Protein AF-A0A0Q4F2R4-F1 (afdb_monomer_lite)

Structure (mmCIF, N/CA/C/O backbone):
data_AF-A0A0Q4F2R4-F1
#
_entry.id   AF-A0A0Q4F2R4-F1
#
loop_
_atom_site.group_PDB
_atom_site.id
_atom_site.type_symbol
_atom_site.label_atom_id
_atom_site.label_alt_id
_atom_site.label_comp_id
_atom_site.label_asym_id
_atom_site.label_entity_id
_atom_site.label_seq_id
_atom_site.pdbx_PDB_ins_code
_atom_site.Cartn_x
_atom_site.Cartn_y
_atom_site.Cartn_z
_atom_site.occupancy
_atom_site.B_iso_or_equiv
_atom_site.auth_seq_id
_atom_site.auth_comp_id
_atom_site.auth_asym_id
_atom_site.auth_atom_id
_atom_site.pdbx_PDB_model_num
ATOM 1 N N . MET A 1 1 ? 34.083 5.318 -54.965 1.00 63.53 1 MET A N 1
ATOM 2 C CA . MET A 1 1 ? 32.713 5.787 -54.646 1.00 63.53 1 MET A CA 1
ATOM 3 C C . MET A 1 1 ? 32.750 7.304 -54.661 1.00 63.53 1 MET A C 1
ATOM 5 O O . MET A 1 1 ? 33.749 7.832 -54.180 1.00 63.53 1 MET A O 1
ATOM 9 N N . PRO A 1 2 ? 31.751 7.998 -55.228 1.00 86.75 2 PRO A N 1
ATOM 10 C CA . PRO A 1 2 ? 31.717 9.455 -55.167 1.00 86.75 2 PRO A CA 1
ATOM 11 C C . PRO A 1 2 ? 31.667 9.904 -53.693 1.00 86.75 2 PRO A C 1
ATOM 13 O O . PRO A 1 2 ? 31.012 9.236 -52.886 1.00 86.75 2 PRO A O 1
ATOM 16 N N . PRO A 1 3 ? 32.365 10.989 -53.318 1.00 86.38 3 PRO A N 1
ATOM 17 C CA . PRO A 1 3 ? 32.503 11.421 -51.922 1.00 86.38 3 PRO A CA 1
ATOM 18 C C . PRO A 1 3 ? 31.151 11.697 -51.243 1.00 86.38 3 PRO A C 1
ATOM 20 O O . PRO A 1 3 ? 30.982 11.429 -50.056 1.00 86.38 3 PRO A O 1
ATOM 23 N N . GLU A 1 4 ? 30.157 12.133 -52.015 1.00 89.00 4 GLU A N 1
ATOM 24 C CA . GLU A 1 4 ? 28.784 12.372 -51.559 1.00 89.00 4 GLU A CA 1
ATOM 25 C C . GLU A 1 4 ? 28.090 11.089 -51.070 1.00 89.00 4 GLU A C 1
ATOM 27 O O . GLU A 1 4 ? 27.421 11.090 -50.037 1.00 89.00 4 GLU A O 1
ATOM 32 N N . ALA A 1 5 ? 28.307 9.959 -51.754 1.00 89.56 5 ALA A N 1
ATOM 33 C CA . ALA A 1 5 ? 27.695 8.682 -51.385 1.00 89.56 5 ALA A CA 1
ATOM 34 C C . ALA A 1 5 ? 28.261 8.117 -50.071 1.00 89.56 5 ALA A C 1
ATOM 36 O O . ALA A 1 5 ? 27.532 7.492 -49.301 1.00 89.56 5 ALA A O 1
ATOM 37 N N . ALA A 1 6 ? 29.545 8.359 -49.788 1.00 89.81 6 ALA A N 1
ATOM 38 C CA . ALA A 1 6 ? 30.178 7.919 -48.545 1.00 89.81 6 ALA A CA 1
ATOM 39 C C . ALA A 1 6 ? 29.623 8.668 -47.320 1.00 89.81 6 ALA A C 1
ATOM 41 O O . ALA A 1 6 ? 29.387 8.060 -46.275 1.00 89.81 6 ALA A O 1
ATOM 42 N N . LEU A 1 7 ? 29.359 9.971 -47.464 1.00 90.69 7 LEU A N 1
ATOM 43 C CA . LEU A 1 7 ? 28.786 10.802 -46.404 1.00 90.69 7 LEU A CA 1
ATOM 44 C C . LEU A 1 7 ? 27.351 10.358 -46.074 1.00 90.69 7 LEU A C 1
ATOM 46 O O . LEU A 1 7 ? 27.026 10.129 -44.908 1.00 90.69 7 LEU A O 1
ATOM 50 N N . ILE A 1 8 ? 26.517 10.147 -47.098 1.00 92.88 8 ILE A N 1
ATOM 51 C CA . ILE A 1 8 ? 25.132 9.674 -46.933 1.00 92.88 8 ILE A CA 1
ATOM 52 C C . ILE A 1 8 ? 25.097 8.311 -46.231 1.00 92.88 8 ILE A C 1
ATOM 54 O O . ILE A 1 8 ? 24.344 8.125 -45.273 1.00 92.88 8 ILE A O 1
ATOM 58 N N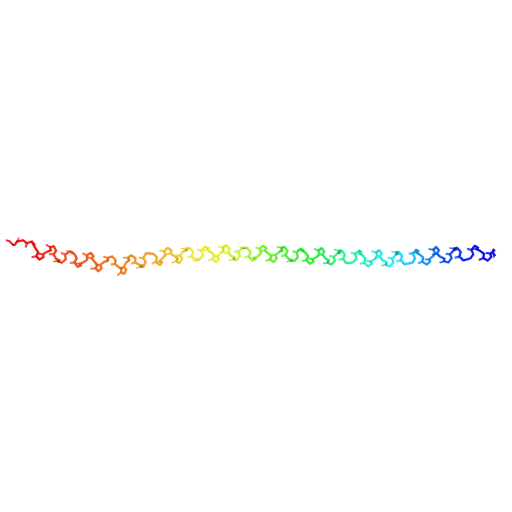 . LEU A 1 9 ? 25.945 7.371 -46.659 1.00 93.31 9 LEU A N 1
ATOM 59 C CA . LEU A 1 9 ? 26.030 6.049 -46.040 1.00 93.31 9 LEU A CA 1
ATOM 60 C C . LEU A 1 9 ? 26.434 6.142 -44.559 1.00 93.31 9 LEU A C 1
ATOM 62 O O . LEU A 1 9 ? 25.838 5.469 -43.720 1.00 93.31 9 LEU A O 1
ATOM 66 N N . GLY A 1 10 ? 27.391 7.011 -44.222 1.00 94.19 10 GLY A N 1
ATOM 67 C CA . GLY A 1 10 ? 27.813 7.247 -42.840 1.00 94.19 10 GLY A CA 1
ATOM 68 C C . GLY A 1 10 ? 26.685 7.771 -41.945 1.00 94.19 10 GLY A C 1
ATOM 69 O O . GLY A 1 10 ? 26.507 7.278 -40.830 1.00 94.19 10 GLY A O 1
ATOM 70 N N . ILE A 1 11 ? 25.873 8.711 -42.442 1.00 95.88 11 ILE A N 1
ATOM 71 C CA . ILE A 1 11 ? 24.707 9.233 -41.708 1.00 95.88 11 ILE A CA 1
ATOM 72 C C . ILE A 1 11 ? 23.664 8.134 -41.489 1.00 95.88 11 ILE A C 1
ATOM 74 O O . ILE A 1 11 ? 23.142 7.991 -40.381 1.00 95.88 11 ILE A O 1
ATOM 78 N N . ILE A 1 12 ? 23.368 7.334 -42.514 1.00 96.19 12 ILE A N 1
ATOM 79 C CA . ILE A 1 12 ? 22.400 6.233 -42.410 1.00 96.19 12 ILE A CA 1
ATOM 80 C C . ILE A 1 12 ? 22.867 5.207 -41.372 1.00 96.19 12 ILE A C 1
ATOM 82 O O . ILE A 1 12 ? 22.100 4.807 -40.499 1.00 96.19 12 ILE A O 1
ATOM 86 N N . VAL A 1 13 ? 24.142 4.821 -41.406 1.00 96.69 13 VAL A N 1
ATOM 87 C CA . VAL A 1 13 ? 24.699 3.867 -40.439 1.00 96.69 13 VAL A CA 1
ATOM 88 C C . VAL A 1 13 ? 24.697 4.448 -39.022 1.00 96.69 13 VAL A C 1
ATOM 90 O O . VAL A 1 13 ? 24.286 3.763 -38.087 1.00 96.69 13 VAL A O 1
ATOM 93 N N . GLY A 1 14 ? 25.084 5.715 -38.845 1.00 95.88 14 GLY A N 1
ATOM 94 C CA . GLY A 1 14 ? 25.073 6.37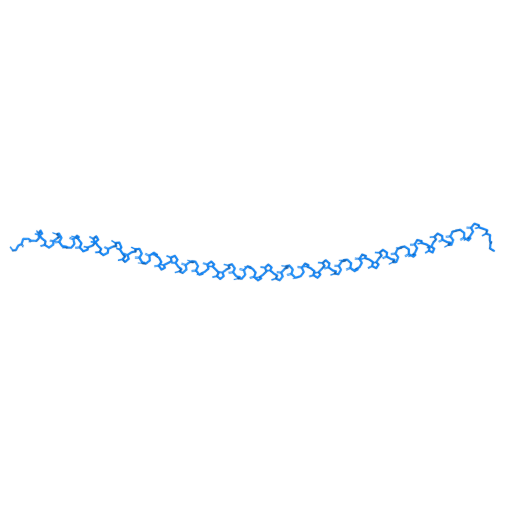9 -37.537 1.00 95.88 14 GLY A CA 1
ATOM 95 C C . GLY A 1 14 ? 23.665 6.540 -36.951 1.00 95.88 14 GLY A C 1
ATOM 96 O O . GLY A 1 14 ? 23.442 6.296 -35.761 1.00 95.88 14 GLY A O 1
ATOM 97 N N . THR A 1 15 ? 22.681 6.890 -37.779 1.00 96.69 15 THR A N 1
ATOM 98 C CA . THR A 1 15 ? 21.273 6.985 -37.358 1.00 96.69 15 THR A CA 1
ATOM 99 C C . THR A 1 15 ? 20.694 5.614 -37.013 1.00 96.69 15 THR A C 1
ATOM 101 O O . THR A 1 15 ? 20.063 5.466 -35.970 1.00 96.69 15 THR A O 1
ATOM 104 N N . LEU A 1 16 ? 20.984 4.572 -37.795 1.00 96.56 16 LEU A N 1
ATOM 105 C CA . LEU A 1 16 ? 20.602 3.199 -37.451 1.00 96.56 16 LEU A CA 1
ATOM 106 C C . LEU A 1 16 ? 21.251 2.735 -36.138 1.00 96.56 16 L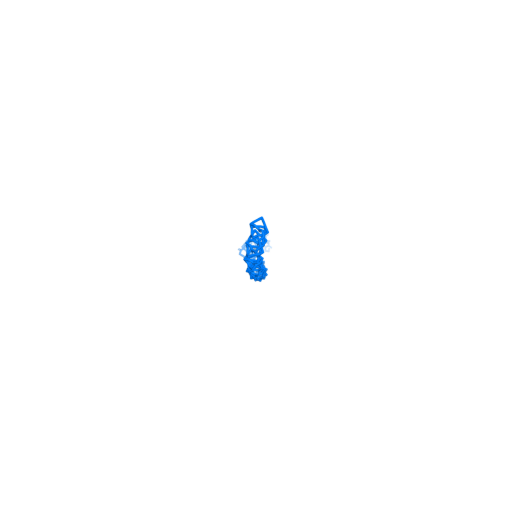EU A C 1
ATOM 108 O O . LEU A 1 16 ? 20.567 2.191 -35.267 1.00 96.56 16 LEU A O 1
ATOM 112 N N . ALA A 1 17 ? 22.544 3.001 -35.945 1.00 96.12 17 ALA A N 1
ATOM 113 C CA . ALA A 1 17 ? 23.254 2.669 -34.712 1.00 96.12 17 ALA A CA 1
ATOM 114 C C . ALA A 1 17 ? 22.631 3.371 -33.492 1.00 96.12 17 ALA A C 1
ATOM 116 O O . ALA A 1 17 ? 22.317 2.728 -32.492 1.00 96.12 17 ALA A O 1
ATOM 117 N N . THR A 1 18 ? 22.356 4.672 -33.581 1.00 95.62 18 THR A N 1
ATOM 118 C CA . THR A 1 18 ? 21.711 5.408 -32.479 1.00 95.62 18 THR A CA 1
ATOM 119 C C . THR A 1 18 ? 20.283 4.933 -32.204 1.00 95.62 18 THR A C 1
ATOM 121 O O . THR A 1 18 ? 19.918 4.758 -31.039 1.00 95.62 18 THR A O 1
ATOM 124 N N . LEU A 1 19 ? 19.484 4.640 -33.235 1.00 96.62 19 LEU A N 1
ATOM 125 C CA . LEU A 1 19 ? 18.124 4.118 -33.068 1.00 96.62 19 LEU A CA 1
ATOM 126 C C . LEU A 1 19 ? 18.106 2.741 -32.399 1.00 96.62 19 LEU A C 1
ATOM 128 O O . LEU A 1 19 ? 17.264 2.499 -31.534 1.00 96.62 19 LEU A O 1
ATOM 132 N N . THR A 1 20 ? 19.039 1.849 -32.743 1.00 95.38 20 THR A N 1
ATOM 133 C CA . THR A 1 20 ? 19.128 0.521 -32.108 1.00 95.38 20 THR A CA 1
ATOM 134 C C . THR A 1 20 ? 19.471 0.624 -30.619 1.00 95.38 20 THR A C 1
ATOM 136 O O . THR A 1 20 ? 18.815 -0.022 -29.796 1.00 95.38 20 THR A O 1
ATOM 139 N N . ILE A 1 21 ? 20.405 1.509 -30.248 1.00 95.38 21 ILE A N 1
ATOM 140 C CA . ILE A 1 21 ? 20.751 1.794 -28.846 1.00 95.38 21 ILE A CA 1
ATOM 141 C C . ILE A 1 21 ? 19.536 2.357 -28.095 1.00 95.38 21 ILE A C 1
ATOM 143 O O . ILE A 1 21 ? 19.186 1.875 -27.014 1.00 95.38 21 ILE A O 1
ATOM 147 N N . GLN A 1 22 ? 18.845 3.341 -28.678 1.00 94.62 22 GLN A N 1
ATOM 148 C CA . GLN A 1 22 ? 17.651 3.937 -28.074 1.00 94.62 22 GLN A CA 1
ATOM 149 C C . GLN A 1 22 ? 16.512 2.922 -27.917 1.00 94.62 22 GLN A C 1
ATOM 151 O O . GLN A 1 22 ? 15.849 2.894 -26.877 1.00 94.62 22 GLN A O 1
ATOM 156 N N . ALA A 1 23 ? 16.282 2.071 -28.918 1.00 94.31 23 ALA A N 1
ATOM 157 C CA . ALA A 1 23 ? 15.258 1.033 -28.875 1.00 94.31 23 ALA A CA 1
ATOM 158 C C . ALA A 1 23 ? 15.544 0.011 -27.768 1.00 94.31 23 ALA A C 1
ATOM 160 O O . ALA A 1 23 ? 14.639 -0.347 -27.008 1.00 94.31 23 ALA A O 1
ATOM 161 N N . PHE A 1 24 ? 16.804 -0.407 -27.622 1.00 94.25 24 PHE A N 1
ATOM 162 C CA . PHE A 1 24 ? 17.220 -1.315 -26.559 1.00 94.25 24 PHE A CA 1
ATOM 163 C C . PHE A 1 24 ? 17.041 -0.688 -25.168 1.00 94.25 24 PHE A C 1
ATOM 165 O O . PHE A 1 24 ? 16.432 -1.301 -24.286 1.00 94.25 24 PHE A O 1
ATOM 172 N N . GLY A 1 25 ? 17.480 0.563 -24.989 1.00 95.12 25 GLY A N 1
ATOM 173 C CA . GLY A 1 25 ? 17.305 1.307 -23.739 1.00 95.12 25 GLY A CA 1
ATOM 174 C C . GLY A 1 25 ? 15.833 1.475 -23.356 1.00 95.12 25 GLY A C 1
ATOM 175 O O . GLY A 1 25 ? 15.435 1.140 -22.238 1.00 95.12 25 GLY A O 1
ATOM 176 N N . ARG A 1 26 ? 14.987 1.898 -24.306 1.00 94.38 26 ARG A N 1
ATOM 177 C CA . ARG A 1 26 ? 13.535 2.038 -24.100 1.00 94.38 26 ARG A CA 1
ATOM 178 C C . ARG A 1 26 ? 12.874 0.708 -23.751 1.00 94.38 26 ARG A C 1
ATOM 180 O O . ARG A 1 26 ? 12.010 0.673 -22.876 1.00 94.38 26 ARG A O 1
ATOM 187 N N . ARG A 1 27 ? 13.272 -0.391 -24.399 1.00 93.25 27 ARG A N 1
ATOM 188 C CA . ARG A 1 27 ? 12.739 -1.727 -24.101 1.00 93.25 27 ARG A CA 1
ATOM 189 C C . ARG A 1 27 ? 13.065 -2.146 -22.669 1.00 93.25 27 ARG A C 1
ATOM 191 O O . ARG A 1 27 ? 12.162 -2.572 -21.953 1.00 93.25 27 ARG A O 1
ATOM 198 N N . LYS A 1 28 ? 14.318 -1.984 -22.234 1.00 94.44 28 LYS A N 1
ATOM 199 C CA . LYS A 1 28 ? 14.742 -2.330 -20.869 1.00 94.44 28 LYS A CA 1
ATOM 200 C C . LYS A 1 28 ? 14.031 -1.469 -19.820 1.00 94.44 28 LYS A C 1
ATOM 202 O O . LYS A 1 28 ? 13.528 -2.012 -18.841 1.00 94.44 28 LYS A O 1
ATOM 207 N N . ALA A 1 29 ? 13.912 -0.162 -20.064 1.00 93.81 29 ALA A N 1
ATOM 208 C CA . ALA A 1 29 ? 13.194 0.751 -19.177 1.00 93.81 29 ALA A CA 1
ATOM 209 C C . ALA A 1 29 ? 11.717 0.356 -19.014 1.00 93.81 29 ALA A C 1
ATOM 211 O O . ALA A 1 29 ? 11.226 0.268 -17.894 1.00 93.81 29 ALA A O 1
ATOM 212 N N . ARG A 1 30 ? 11.018 0.028 -20.111 1.00 93.94 30 ARG A N 1
ATOM 213 C CA . ARG A 1 30 ? 9.617 -0.432 -20.046 1.00 93.94 30 ARG A CA 1
ATOM 214 C C . ARG A 1 30 ? 9.456 -1.717 -19.239 1.00 93.94 30 ARG A C 1
ATOM 216 O O . ARG A 1 30 ? 8.490 -1.839 -18.493 1.00 93.94 30 ARG A O 1
ATOM 223 N N . ILE A 1 31 ? 10.377 -2.670 -19.384 1.00 95.19 31 ILE A N 1
ATOM 224 C CA . ILE A 1 31 ? 10.341 -3.923 -18.617 1.00 95.19 31 ILE A CA 1
ATOM 225 C C . ILE A 1 31 ? 10.540 -3.639 -17.125 1.00 95.19 31 ILE A C 1
ATOM 227 O O . ILE A 1 31 ? 9.779 -4.158 -16.314 1.00 95.19 31 ILE A O 1
ATOM 231 N N . ALA A 1 32 ? 11.506 -2.785 -16.773 1.00 94.06 32 ALA A N 1
ATOM 232 C CA . ALA A 1 32 ? 11.765 -2.405 -15.386 1.00 94.06 32 ALA A CA 1
ATOM 233 C C . ALA A 1 32 ? 10.562 -1.690 -14.750 1.00 94.06 32 ALA A C 1
ATOM 235 O O . ALA A 1 32 ? 10.136 -2.068 -13.664 1.00 94.06 32 ALA A O 1
ATOM 236 N N . VAL A 1 33 ? 9.960 -0.726 -15.455 1.00 95.75 33 VAL A N 1
ATOM 237 C CA . VAL A 1 33 ? 8.750 -0.027 -14.987 1.00 95.75 33 VAL A CA 1
ATOM 238 C C . VAL A 1 33 ? 7.584 -1.000 -14.824 1.00 95.75 33 VAL A C 1
ATOM 240 O O . VAL A 1 33 ? 6.900 -0.975 -13.808 1.00 95.75 33 VAL A O 1
ATOM 243 N N . LYS A 1 34 ? 7.373 -1.910 -15.783 1.00 95.75 34 LYS A N 1
ATOM 244 C CA . LYS A 1 34 ? 6.308 -2.916 -15.676 1.00 95.75 34 LYS A CA 1
ATOM 245 C C . LYS A 1 34 ? 6.523 -3.853 -14.484 1.00 95.75 34 LYS A C 1
ATOM 247 O O . LYS A 1 34 ? 5.550 -4.212 -13.833 1.00 95.75 34 LYS A O 1
ATOM 252 N N . ALA A 1 35 ? 7.761 -4.260 -14.209 1.00 93.75 35 ALA A N 1
ATOM 253 C CA . ALA A 1 35 ? 8.078 -5.076 -13.039 1.00 93.75 35 ALA A CA 1
ATOM 254 C C . ALA A 1 35 ? 7.801 -4.312 -11.735 1.00 93.75 35 ALA A C 1
ATOM 256 O O . ALA A 1 35 ? 7.049 -4.808 -10.903 1.00 93.75 35 ALA A O 1
ATOM 257 N N . ALA A 1 36 ? 8.295 -3.075 -11.619 1.00 94.50 36 ALA A N 1
ATOM 258 C CA . ALA A 1 36 ? 8.056 -2.221 -10.457 1.00 94.50 36 ALA A CA 1
ATOM 259 C C . ALA A 1 36 ? 6.558 -1.979 -10.201 1.00 94.50 36 ALA A C 1
ATOM 261 O O . ALA A 1 36 ? 6.109 -2.057 -9.062 1.00 94.50 36 ALA A O 1
ATOM 262 N N . ASN A 1 37 ? 5.766 -1.759 -11.257 1.00 95.75 37 ASN A N 1
ATOM 263 C CA . ASN A 1 37 ? 4.316 -1.598 -11.128 1.00 95.75 37 ASN A CA 1
ATOM 264 C C . ASN A 1 37 ? 3.641 -2.867 -10.591 1.00 95.75 37 ASN A C 1
ATOM 266 O O . ASN A 1 37 ? 2.780 -2.769 -9.727 1.00 95.75 37 ASN A O 1
ATOM 270 N N . ARG A 1 38 ? 4.053 -4.059 -11.044 1.00 95.19 38 ARG A N 1
ATOM 271 C CA . ARG A 1 38 ? 3.504 -5.326 -10.525 1.00 95.19 38 ARG A CA 1
ATOM 272 C C . ARG A 1 38 ? 3.832 -5.537 -9.048 1.00 95.19 38 ARG A C 1
ATOM 274 O O . ARG A 1 38 ? 2.993 -6.039 -8.303 1.00 95.19 38 ARG A O 1
ATOM 281 N N . ASP A 1 39 ? 5.036 -5.164 -8.628 1.00 94.81 39 ASP A N 1
ATOM 282 C CA . ASP A 1 39 ? 5.438 -5.254 -7.222 1.00 94.81 39 ASP A CA 1
ATOM 283 C C . ASP A 1 39 ? 4.674 -4.241 -6.355 1.00 94.81 39 ASP A C 1
ATOM 285 O O . ASP A 1 39 ? 4.251 -4.568 -5.241 1.00 94.81 39 ASP A O 1
ATOM 289 N N . ALA A 1 40 ? 4.424 -3.039 -6.884 1.00 95.81 40 ALA A N 1
ATOM 290 C CA . ALA A 1 40 ? 3.587 -2.032 -6.241 1.00 95.81 40 ALA A CA 1
ATOM 291 C C . ALA A 1 40 ? 2.128 -2.502 -6.104 1.00 95.81 40 ALA A C 1
ATOM 293 O O . ALA A 1 40 ? 1.578 -2.441 -5.009 1.00 95.81 40 ALA A O 1
ATOM 294 N N . GLU A 1 41 ? 1.528 -3.046 -7.166 1.00 96.44 41 GLU A N 1
ATOM 295 C CA . GLU A 1 41 ? 0.175 -3.624 -7.146 1.00 96.44 41 GLU A CA 1
ATOM 296 C C . GLU A 1 41 ? 0.048 -4.737 -6.096 1.00 96.44 41 GLU A C 1
ATOM 298 O O . GLU A 1 41 ? -0.907 -4.759 -5.321 1.00 96.44 41 GLU A O 1
ATOM 303 N N . ARG A 1 42 ? 1.039 -5.637 -6.010 1.00 94.75 42 ARG A N 1
ATOM 304 C CA . ARG A 1 42 ? 1.063 -6.683 -4.978 1.00 94.75 42 ARG A CA 1
ATOM 305 C C . ARG A 1 42 ? 1.152 -6.087 -3.573 1.00 94.75 42 ARG A C 1
ATOM 307 O O . ARG A 1 42 ? 0.476 -6.570 -2.671 1.00 94.75 42 ARG A O 1
ATOM 314 N N . SER A 1 43 ? 1.985 -5.067 -3.384 1.00 95.25 43 SER A N 1
ATOM 315 C CA . SER A 1 43 ? 2.153 -4.406 -2.085 1.00 95.25 43 SER A CA 1
ATOM 316 C C . SER A 1 43 ?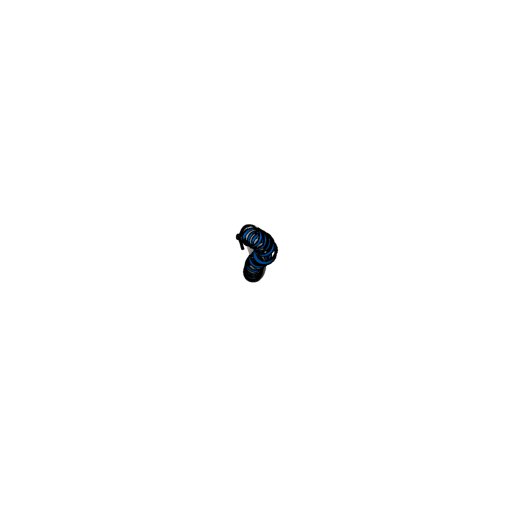 0.867 -3.707 -1.642 1.00 95.25 43 SER A C 1
ATOM 318 O O . SER A 1 43 ? 0.487 -3.824 -0.482 1.00 95.25 43 SER A O 1
ATOM 320 N N . ILE A 1 44 ? 0.164 -3.048 -2.569 1.00 97.00 44 ILE A N 1
ATOM 321 C CA . ILE A 1 44 ? -1.144 -2.429 -2.317 1.00 97.00 44 ILE A CA 1
ATOM 322 C C . ILE A 1 44 ? -2.157 -3.491 -1.884 1.00 97.00 44 ILE A C 1
ATOM 324 O O . ILE A 1 44 ? -2.755 -3.352 -0.825 1.00 97.00 44 ILE A O 1
ATOM 328 N N . ALA A 1 45 ? -2.273 -4.597 -2.625 1.00 96.50 45 ALA A N 1
ATOM 329 C CA . ALA A 1 45 ? -3.199 -5.674 -2.272 1.00 96.50 45 ALA A CA 1
ATOM 330 C C . ALA A 1 45 ? -2.922 -6.273 -0.877 1.00 96.50 45 ALA A C 1
ATOM 332 O O . ALA A 1 45 ? -3.853 -6.599 -0.141 1.00 96.50 45 ALA A O 1
ATOM 333 N N . LEU A 1 46 ? -1.647 -6.401 -0.489 1.00 97.19 46 LEU A N 1
ATOM 334 C CA . LEU A 1 46 ? -1.276 -6.848 0.856 1.00 97.19 46 LEU A CA 1
ATOM 335 C C . LEU A 1 46 ? -1.694 -5.829 1.923 1.00 97.19 46 LEU A C 1
ATOM 337 O O . LEU A 1 46 ? -2.306 -6.214 2.918 1.00 97.19 46 LEU A O 1
ATOM 341 N N . LEU A 1 47 ? -1.410 -4.543 1.704 1.00 97.00 47 LEU A N 1
ATOM 342 C CA . LEU A 1 47 ? -1.791 -3.471 2.625 1.00 97.00 47 LEU A CA 1
ATOM 343 C C . LEU A 1 47 ? -3.310 -3.362 2.786 1.00 97.00 47 LEU A C 1
ATOM 345 O O . LEU A 1 47 ? -3.782 -3.194 3.908 1.00 97.00 47 LEU A O 1
ATOM 349 N N . ASP A 1 48 ? -4.074 -3.523 1.707 1.00 96.75 48 ASP A N 1
ATOM 350 C CA . ASP A 1 48 ? -5.538 -3.531 1.755 1.00 96.75 48 ASP A CA 1
ATOM 351 C C . ASP A 1 48 ? -6.057 -4.700 2.600 1.00 96.75 48 ASP A C 1
ATOM 353 O O . ASP A 1 48 ? -6.876 -4.495 3.498 1.00 96.75 48 ASP A O 1
ATOM 357 N N . SER A 1 49 ? -5.507 -5.905 2.406 1.00 96.62 49 SER A N 1
ATOM 358 C CA . SER A 1 49 ? -5.873 -7.075 3.217 1.00 96.62 49 SER A CA 1
ATOM 359 C C . SER A 1 49 ? -5.520 -6.898 4.702 1.00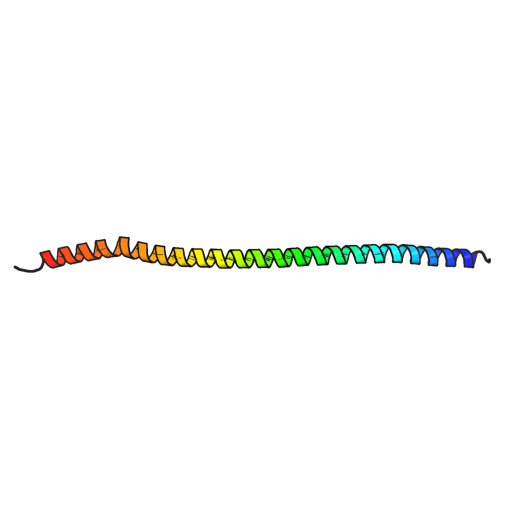 96.62 49 SER A C 1
ATOM 361 O O . SER A 1 49 ? -6.270 -7.306 5.594 1.00 96.62 49 SER A O 1
ATOM 363 N N . GLU A 1 50 ? -4.388 -6.251 4.999 1.00 97.12 50 GLU A N 1
ATOM 364 C CA . GLU A 1 50 ? -4.010 -5.928 6.371 1.00 97.12 50 GLU A CA 1
ATOM 365 C C . GLU A 1 50 ? -4.935 -4.883 6.987 1.00 97.12 50 GLU A C 1
ATOM 367 O O . GLU A 1 50 ? -5.301 -5.021 8.157 1.00 97.12 50 GLU A O 1
ATOM 372 N N . ASN A 1 51 ? -5.308 -3.855 6.226 1.00 97.69 51 ASN A N 1
ATOM 373 C CA . ASN A 1 51 ? -6.230 -2.822 6.673 1.00 97.69 51 ASN A CA 1
ATOM 374 C C . ASN A 1 51 ? -7.605 -3.412 6.975 1.00 97.69 51 ASN A C 1
ATOM 376 O O . ASN A 1 51 ? -8.127 -3.165 8.057 1.00 97.69 51 ASN A O 1
ATOM 380 N N . GLU A 1 52 ? -8.148 -4.259 6.103 1.00 96.69 52 GLU A N 1
ATOM 381 C CA . GLU A 1 52 ? -9.419 -4.948 6.345 1.00 96.69 52 GLU A CA 1
ATOM 382 C C . GLU A 1 52 ? -9.371 -5.780 7.638 1.00 96.69 52 GLU A C 1
ATOM 384 O O . GLU A 1 52 ? -10.252 -5.680 8.498 1.00 96.69 52 GLU A O 1
ATOM 389 N N . ARG A 1 53 ? -8.278 -6.529 7.852 1.00 96.19 53 ARG A N 1
ATOM 390 C CA . ARG A 1 53 ? -8.071 -7.291 9.092 1.00 96.19 53 ARG A CA 1
ATOM 391 C C . ARG A 1 53 ? -8.016 -6.389 10.325 1.00 96.19 53 ARG A C 1
ATOM 393 O O . ARG A 1 53 ? -8.593 -6.744 11.356 1.00 96.19 53 ARG A O 1
ATOM 400 N N . ARG A 1 54 ? -7.294 -5.266 10.255 1.00 94.88 54 ARG A N 1
ATOM 401 C CA . ARG A 1 54 ? -7.161 -4.304 11.364 1.00 94.88 54 ARG A CA 1
ATOM 402 C C . ARG A 1 54 ? -8.497 -3.640 11.676 1.00 94.88 54 ARG A C 1
ATOM 404 O O . ARG A 1 54 ? -8.870 -3.598 12.844 1.00 94.88 54 ARG A O 1
ATOM 411 N N . THR A 1 55 ? -9.238 -3.207 10.662 1.00 96.75 55 THR A N 1
ATOM 412 C CA . THR A 1 55 ? -10.580 -2.633 10.818 1.00 96.75 55 THR A CA 1
ATOM 413 C C . THR A 1 55 ? -11.515 -3.628 11.499 1.00 96.75 55 THR A C 1
ATOM 415 O O . THR A 1 55 ? -12.070 -3.314 12.544 1.00 96.75 55 THR A O 1
ATOM 418 N N . GLY A 1 56 ? -11.563 -4.885 11.044 1.00 96.50 56 GLY A N 1
ATOM 419 C CA . GLY A 1 56 ? -12.384 -5.902 11.710 1.00 96.50 56 GLY A CA 1
ATOM 420 C C . GLY A 1 56 ? -11.942 -6.225 13.148 1.00 96.50 56 GLY A C 1
ATOM 421 O O . GLY A 1 56 ? -12.753 -6.637 13.977 1.00 96.50 56 GLY A O 1
ATOM 422 N N . GLN A 1 57 ? -10.656 -6.060 13.484 1.00 96.69 57 GLN A N 1
ATOM 423 C CA . GLN A 1 57 ? -10.193 -6.147 14.876 1.00 96.69 57 GLN A CA 1
ATOM 424 C C . GLN A 1 57 ? -10.683 -4.962 15.709 1.00 96.69 57 GLN A C 1
ATOM 426 O O . GLN A 1 57 ? -11.102 -5.170 16.847 1.00 96.69 57 GLN A O 1
ATOM 431 N N . ILE A 1 58 ? -10.641 -3.755 15.147 1.00 97.62 58 ILE A N 1
ATOM 432 C CA . ILE A 1 58 ? -11.145 -2.538 15.780 1.00 97.62 58 ILE A CA 1
ATOM 433 C C . ILE A 1 58 ? -12.649 -2.661 16.043 1.00 97.62 58 ILE A C 1
ATOM 435 O O . ILE A 1 58 ? -13.064 -2.412 17.170 1.00 97.62 58 ILE A O 1
ATOM 439 N N . ASP A 1 59 ? -13.441 -3.131 15.080 1.00 96.75 59 ASP A N 1
ATOM 440 C CA . ASP A 1 59 ? -14.894 -3.288 15.241 1.00 96.75 59 ASP A CA 1
ATOM 441 C C . ASP A 1 59 ? -15.237 -4.238 16.397 1.00 96.75 59 ASP A C 1
ATOM 443 O O . ASP A 1 59 ? -16.023 -3.905 17.285 1.00 96.75 59 ASP A O 1
ATOM 447 N N . ARG A 1 60 ? -14.559 -5.393 16.470 1.00 96.31 60 ARG A N 1
ATOM 448 C CA . ARG A 1 60 ? -14.719 -6.336 17.593 1.00 96.31 60 ARG A CA 1
ATOM 449 C C . ARG A 1 60 ? -14.298 -5.738 18.933 1.00 96.31 60 ARG A C 1
ATOM 451 O O . ARG A 1 60 ? -14.851 -6.097 19.971 1.00 96.31 60 ARG A O 1
ATOM 458 N N . LEU A 1 61 ? -13.277 -4.882 18.946 1.00 97.06 61 LEU A N 1
ATOM 459 C CA . LEU A 1 61 ? -12.868 -4.188 20.165 1.00 97.06 61 LEU A CA 1
ATOM 460 C C . LEU A 1 61 ? -13.916 -3.157 20.585 1.00 97.06 61 LEU A C 1
ATOM 462 O O . LEU A 1 61 ? -14.221 -3.093 21.771 1.00 97.06 61 LEU A O 1
ATOM 466 N N . GLN A 1 62 ? -14.499 -2.414 19.646 1.00 96.69 62 GLN A N 1
ATOM 467 C CA . GLN A 1 62 ? -15.568 -1.457 19.931 1.00 96.69 62 GLN A CA 1
ATOM 468 C C . GLN A 1 62 ? -16.807 -2.146 20.510 1.00 96.69 62 GLN A C 1
ATOM 470 O O . GLN A 1 62 ? -17.301 -1.708 21.545 1.00 96.69 62 GLN A O 1
ATOM 475 N N . GLU A 1 63 ? -17.250 -3.267 19.931 1.00 95.75 63 GLU A N 1
ATOM 476 C CA . GLU A 1 63 ? -18.371 -4.054 20.468 1.00 95.75 63 GLU A CA 1
ATOM 477 C C . GLU A 1 63 ? -18.102 -4.494 21.916 1.00 95.75 63 GLU A C 1
ATOM 479 O O . GLU A 1 63 ? -18.937 -4.343 22.809 1.00 95.75 63 GLU A O 1
ATOM 484 N N . ARG A 1 64 ? -16.889 -4.986 22.186 1.00 95.81 64 ARG A N 1
ATOM 485 C CA . ARG A 1 64 ? -16.493 -5.397 23.537 1.00 95.81 64 ARG A CA 1
ATOM 486 C C . ARG A 1 64 ? -16.419 -4.221 24.503 1.00 95.81 64 ARG A C 1
ATOM 488 O O . ARG A 1 64 ? -16.822 -4.378 25.651 1.00 95.81 64 ARG A O 1
ATOM 495 N N . ILE A 1 65 ? -15.913 -3.071 24.063 1.00 94.19 65 ILE A N 1
ATOM 496 C CA . ILE A 1 65 ? -15.870 -1.848 24.873 1.00 94.19 65 ILE A CA 1
ATOM 497 C C . ILE A 1 65 ? -17.290 -1.393 25.203 1.00 94.19 65 ILE A C 1
ATOM 499 O O . ILE A 1 65 ? -17.557 -1.107 26.362 1.00 94.19 65 ILE A O 1
ATOM 503 N N . GLN A 1 66 ? -18.212 -1.416 24.242 1.00 93.69 66 GLN A N 1
ATOM 504 C CA . GLN A 1 66 ? -19.614 -1.070 24.473 1.00 93.69 66 GLN A CA 1
ATOM 505 C C . GLN A 1 66 ? -20.268 -2.004 25.502 1.00 93.69 66 GLN A C 1
ATOM 507 O O . GLN A 1 66 ? -20.995 -1.564 26.394 1.00 93.69 66 GLN A O 1
ATOM 512 N N . VAL A 1 67 ? -19.994 -3.309 25.416 1.00 92.12 67 VAL A N 1
ATOM 513 C CA . VAL A 1 67 ? -20.464 -4.270 26.423 1.00 92.12 67 VAL A CA 1
ATOM 514 C C . VAL A 1 67 ? -19.859 -3.967 27.793 1.00 92.12 67 VAL A C 1
ATOM 516 O O . VAL A 1 67 ? -20.586 -3.999 28.786 1.00 92.12 67 VAL A O 1
ATOM 519 N N . LEU A 1 68 ? -18.560 -3.662 27.860 1.00 90.38 68 LEU A N 1
ATOM 520 C CA . LEU A 1 68 ? -17.894 -3.301 29.111 1.00 90.38 68 LEU A CA 1
ATOM 521 C C . LEU A 1 68 ? -18.480 -2.024 29.711 1.00 90.38 68 LEU A C 1
ATOM 523 O O . LEU A 1 68 ? -18.810 -2.034 30.889 1.00 90.38 68 LEU A O 1
ATOM 527 N N . GLU A 1 69 ? -18.688 -0.983 28.909 1.00 90.25 69 GLU A N 1
ATOM 528 C CA . GLU A 1 69 ? -19.314 0.271 29.330 1.00 90.25 69 GLU A CA 1
ATOM 529 C C . GLU A 1 69 ? -20.703 0.023 29.926 1.00 90.25 69 GLU A C 1
ATOM 531 O O . GLU A 1 69 ? -21.020 0.527 31.004 1.00 90.25 69 GLU A O 1
ATOM 536 N N . ARG A 1 70 ? -21.510 -0.834 29.288 1.00 87.62 70 ARG A N 1
ATOM 537 C CA . ARG A 1 70 ? -22.809 -1.233 29.836 1.00 87.62 70 ARG A CA 1
ATOM 538 C C . ARG A 1 70 ? -22.667 -1.956 31.176 1.00 87.62 70 ARG A C 1
ATOM 540 O O . ARG A 1 70 ? -23.397 -1.644 32.107 1.00 87.62 70 ARG A O 1
ATOM 547 N N . ILE A 1 71 ? -21.742 -2.910 31.299 1.00 86.44 71 ILE A N 1
ATOM 548 C CA . ILE A 1 71 ? -21.542 -3.677 32.542 1.00 86.44 71 ILE A CA 1
ATOM 549 C C . ILE A 1 71 ? -21.006 -2.796 33.670 1.00 86.44 71 ILE A C 1
ATOM 551 O O . ILE A 1 71 ? -21.325 -3.034 34.827 1.00 86.44 71 ILE A O 1
ATOM 555 N N . THR A 1 72 ? -20.175 -1.804 33.379 1.00 80.94 72 THR A N 1
ATOM 556 C CA . THR A 1 72 ? -19.599 -0.965 34.434 1.00 80.94 72 THR A CA 1
ATOM 557 C C . THR A 1 72 ? -20.549 0.135 34.886 1.00 80.94 72 THR A C 1
ATOM 559 O O . THR A 1 72 ? -20.499 0.530 36.047 1.00 80.94 72 THR A O 1
ATOM 562 N N . THR A 1 73 ? -21.420 0.613 33.998 1.00 79.12 73 THR A N 1
ATOM 563 C CA . THR A 1 73 ? -22.248 1.799 34.258 1.00 79.12 73 THR A CA 1
ATOM 564 C C . THR A 1 73 ? -23.680 1.437 34.672 1.00 79.12 73 THR A C 1
ATOM 566 O O . THR A 1 73 ? -24.220 2.035 35.599 1.00 79.12 73 THR A O 1
ATOM 569 N N . ASP A 1 74 ? -24.290 0.419 34.060 1.00 75.56 74 ASP A N 1
ATOM 570 C CA . ASP A 1 74 ? -25.707 0.075 34.273 1.00 75.56 74 ASP A CA 1
ATOM 571 C C . ASP A 1 74 ? -25.991 -0.594 35.644 1.00 75.56 74 ASP A C 1
ATOM 573 O O . ASP A 1 74 ? -26.945 -0.211 36.328 1.00 75.56 74 ASP A O 1
ATOM 577 N N . PRO A 1 75 ? -25.165 -1.533 36.158 1.00 76.50 75 PRO A N 1
ATOM 578 C CA . PRO A 1 75 ? -25.447 -2.192 37.433 1.00 76.50 75 PRO A CA 1
ATOM 579 C C . PRO A 1 75 ? -25.425 -1.252 38.633 1.00 76.50 75 PRO A C 1
ATOM 581 O O . PRO A 1 75 ? -26.199 -1.469 39.559 1.00 76.50 75 PRO A O 1
ATOM 584 N N . ALA A 1 76 ? -24.574 -0.223 38.644 1.00 74.94 76 ALA A N 1
ATOM 585 C CA . ALA A 1 76 ? -24.486 0.706 39.770 1.00 74.94 76 ALA A CA 1
ATOM 586 C C . ALA A 1 76 ? -25.769 1.540 39.903 1.00 74.94 76 ALA A C 1
ATOM 588 O O . ALA A 1 76 ? -26.365 1.584 40.980 1.00 74.94 76 ALA A O 1
ATOM 589 N N . GLU A 1 77 ? -26.249 2.129 38.802 1.00 79.56 77 GLU A N 1
ATOM 590 C CA . GLU A 1 77 ? -27.513 2.872 38.797 1.00 79.56 77 GLU A CA 1
ATOM 591 C C . GLU A 1 77 ? -28.725 1.971 39.035 1.00 79.56 77 GLU A C 1
ATOM 593 O O . GLU A 1 77 ? -29.671 2.369 39.720 1.00 79.56 77 GLU A O 1
ATOM 598 N N . ARG A 1 78 ? -28.736 0.766 38.450 1.00 79.69 78 ARG A N 1
ATOM 599 C CA . ARG A 1 78 ? -29.837 -0.182 38.634 1.00 79.69 78 ARG A CA 1
ATOM 600 C C . ARG A 1 78 ? -29.912 -0.662 40.080 1.00 79.69 78 ARG A C 1
ATOM 602 O O . ARG A 1 78 ? -30.977 -0.589 40.681 1.00 79.69 78 ARG A O 1
ATOM 609 N N . THR A 1 79 ? -28.780 -1.048 40.667 1.00 81.62 79 THR A N 1
ATOM 610 C CA . THR A 1 79 ? -28.701 -1.488 42.068 1.00 81.62 79 THR A CA 1
ATOM 611 C C . THR A 1 79 ? -29.079 -0.360 43.025 1.00 81.62 79 THR A C 1
ATOM 613 O O . THR A 1 79 ? -29.843 -0.584 43.958 1.00 81.62 79 THR A O 1
ATOM 616 N N . ALA A 1 80 ? -28.601 0.868 42.793 1.00 84.81 80 ALA A N 1
ATOM 617 C CA . ALA A 1 80 ? -28.966 2.013 43.626 1.00 84.81 80 ALA A CA 1
ATOM 618 C C . ALA A 1 80 ? -30.480 2.289 43.593 1.00 84.81 80 ALA A C 1
ATOM 620 O O . ALA A 1 80 ? -31.087 2.510 44.642 1.00 84.81 80 ALA A O 1
ATOM 621 N N . ARG A 1 81 ? -31.105 2.211 42.409 1.00 84.62 81 ARG A N 1
ATOM 622 C CA . ARG A 1 81 ? -32.564 2.337 42.252 1.00 84.62 81 ARG A CA 1
ATOM 623 C C . ARG A 1 81 ? -33.328 1.200 42.928 1.00 84.62 81 ARG A C 1
ATOM 625 O O . ARG A 1 81 ? -34.321 1.467 43.597 1.00 84.62 81 ARG A O 1
ATOM 632 N N . GLU A 1 82 ? -32.874 -0.042 42.778 1.00 87.44 82 GLU A N 1
ATOM 633 C CA . GLU A 1 82 ? -33.480 -1.211 43.431 1.00 87.44 82 GLU A CA 1
ATOM 634 C C . GLU A 1 82 ? -33.418 -1.093 44.965 1.00 87.44 82 GLU A C 1
ATOM 636 O O . GLU A 1 82 ? -34.415 -1.348 45.638 1.00 87.44 82 GLU A O 1
ATOM 641 N N . ILE A 1 83 ? -32.294 -0.627 45.525 1.00 88.50 83 ILE A N 1
ATOM 642 C CA . ILE A 1 83 ? -32.150 -0.371 46.969 1.00 88.50 83 ILE A CA 1
ATOM 643 C C . ILE A 1 83 ? -33.143 0.693 47.443 1.00 88.50 83 ILE A C 1
ATOM 645 O O . ILE A 1 83 ? -33.797 0.509 48.468 1.00 88.50 83 ILE A O 1
ATOM 649 N N . GLU A 1 84 ? -33.266 1.804 46.718 1.00 90.69 84 GLU A N 1
ATOM 650 C CA . GLU A 1 84 ? -34.182 2.879 47.103 1.00 90.69 84 GLU A CA 1
ATOM 651 C C . GLU A 1 84 ? -35.651 2.436 47.012 1.00 90.69 84 GLU A C 1
ATOM 653 O O . GLU A 1 84 ? -36.446 2.719 47.907 1.00 90.69 84 GLU A O 1
ATOM 658 N N . ALA A 1 85 ? -36.002 1.648 45.994 1.00 90.00 85 ALA A N 1
ATOM 659 C CA . ALA A 1 85 ? -37.333 1.0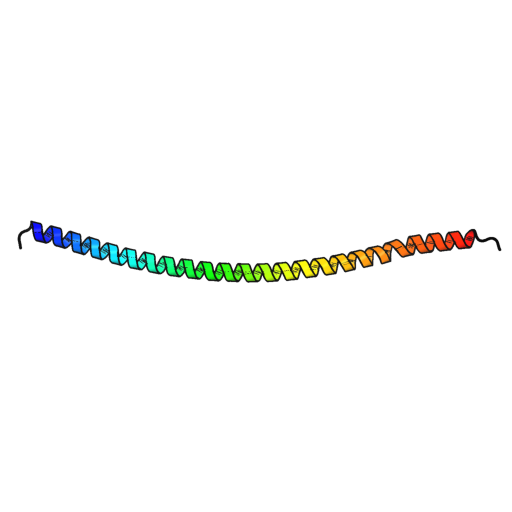61 45.866 1.00 90.00 85 ALA A CA 1
ATOM 660 C C . ALA A 1 85 ? -37.670 0.104 47.024 1.00 90.00 85 ALA A C 1
ATOM 662 O O . ALA A 1 85 ? -38.802 0.112 47.504 1.00 90.00 85 ALA A O 1
ATOM 663 N N . LEU A 1 86 ? -36.702 -0.686 47.504 1.00 89.75 86 LEU A N 1
ATOM 664 C CA . LEU A 1 86 ? -36.880 -1.548 48.679 1.00 89.75 86 LEU A CA 1
ATOM 665 C C . LEU A 1 86 ? -37.043 -0.744 49.976 1.00 89.75 86 LEU A C 1
ATOM 667 O O . LEU A 1 86 ? -37.775 -1.167 50.862 1.00 89.75 86 LEU A O 1
ATOM 671 N N . ARG A 1 87 ? -36.398 0.422 50.096 1.00 87.19 87 ARG A N 1
ATOM 672 C CA . ARG A 1 87 ? -36.542 1.307 51.268 1.00 87.19 87 ARG A CA 1
ATOM 673 C C . ARG A 1 87 ? -37.899 1.997 51.343 1.00 87.19 87 ARG A C 1
ATOM 675 O O . ARG A 1 87 ? -38.361 2.302 52.438 1.00 87.19 87 ARG A O 1
ATOM 682 N N . LEU A 1 88 ? -38.507 2.269 50.192 1.00 88.44 88 LEU A N 1
ATOM 683 C CA . LEU A 1 88 ? -39.815 2.915 50.085 1.00 88.44 88 LEU A CA 1
ATOM 684 C C . LEU A 1 88 ? -40.982 1.920 50.127 1.00 88.44 88 LEU A C 1
ATOM 686 O O . LEU A 1 88 ? -42.130 2.357 50.203 1.00 88.44 88 LEU A O 1
ATOM 690 N N . GLN A 1 89 ? -40.718 0.609 50.083 1.00 81.94 89 GLN A N 1
ATOM 691 C CA . GLN A 1 89 ? -41.756 -0.391 50.314 1.00 81.94 89 GLN A CA 1
ATOM 692 C C . GLN A 1 89 ? -42.189 -0.332 51.786 1.00 81.94 89 GLN A C 1
ATOM 694 O O . GLN A 1 89 ? -41.365 -0.557 52.674 1.00 81.94 89 GLN A O 1
ATOM 699 N N . PRO A 1 90 ? -43.460 0.001 52.071 1.00 70.88 90 PRO A N 1
ATOM 700 C CA . PRO A 1 90 ? -43.975 -0.072 53.427 1.00 70.88 90 PRO A CA 1
ATOM 701 C C . PRO A 1 90 ? -44.036 -1.545 53.856 1.00 70.88 90 PRO A C 1
ATOM 703 O O . PRO A 1 90 ? -44.492 -2.387 53.082 1.00 70.88 90 PRO A O 1
ATOM 706 N N . ASN A 1 91 ? -43.553 -1.834 55.070 1.00 65.38 91 ASN A N 1
ATOM 707 C CA . ASN A 1 91 ? -43.686 -3.149 55.712 1.00 65.38 91 ASN A CA 1
ATOM 708 C C . ASN A 1 91 ? -45.152 -3.504 55.973 1.00 65.38 91 ASN A C 1
ATOM 710 O O . ASN A 1 91 ? -45.895 -2.600 56.426 1.00 65.38 91 ASN A O 1
#

Secondary structure (DSSP, 8-state):
--HHHHHHHHHHHHHHHHHHHHHHHHHHHHHHHHHHHHHHHHHHHHHHHHHHHHHHHHHHHHHHHHHHHHHHHHHHHHHHHHHHHHHHS--

Sequence (91 aa):
MPPEAALILGIIVGTLATLTIQAFGRRKARIAVKAANRDAERSIALLDSENERRTGQIDRLQERIQVLERITTDPAERTAREIEALRLQPN

Radius of gyration: 39.12 Å; chains: 1; bounding box: 77×20×111 Å

pLDDT: mean 91.43, std 7.19, range [63.53, 97.69]

Foldseek 3Di:
DPPVVVVVVVVVVVVVVVVVVVVVVVVVVVVVVVVVVVVVVVVVVVVVVVVVVVVVVVVVVVVVVVVVCCVVPVCVVVVVVVVVVVVPDDD